Protein AF-A0AAN8X4B6-F1 (afdb_monomer)

Radius of gyration: 17.16 Å; Cα contacts (8 Å, |Δi|>4): 61; chains: 1; bounding box: 44×21×42 Å

Sequence (94 aa):
MNPLSHVFLNDYWGKPMTDPLSHKSYRPLTILTFRLCHQLIGLRPFGYHLVNVILHSCVCLLLTKLLFRVVHLSQVTALSASLIFATHPIHTEA

Solvent-accessible surface area (backbone atoms only — not comparable to full-atom values): 5464 Å² total; per-residue (Å²): 132,82,64,75,65,51,48,80,48,21,20,71,89,67,42,48,52,85,43,91,86,38,85,60,45,80,46,45,67,61,54,51,52,50,52,52,46,38,74,77,58,47,92,48,64,67,58,56,53,51,52,49,53,52,53,51,50,52,50,33,54,50,47,26,48,45,32,36,73,73,69,63,40,54,69,68,57,17,47,50,54,25,50,49,59,69,70,44,70,84,82,64,82,125

Structure (mmCIF, N/CA/C/O backbone):
data_AF-A0AAN8X4B6-F1
#
_entry.id   AF-A0AAN8X4B6-F1
#
loop_
_atom_site.group_PDB
_atom_site.id
_atom_site.type_symbol
_atom_site.label_atom_id
_atom_site.label_alt_id
_atom_site.label_comp_id
_atom_site.lab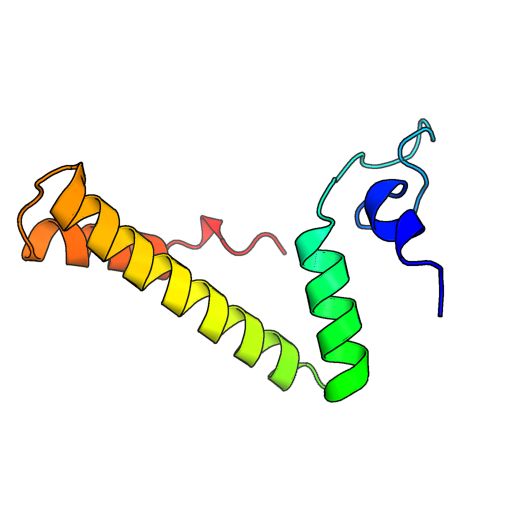el_asym_id
_atom_site.label_entity_id
_atom_site.label_seq_id
_atom_site.pdbx_PDB_ins_code
_atom_site.Cartn_x
_atom_site.Cartn_y
_atom_site.Cartn_z
_atom_site.occupancy
_atom_site.B_iso_or_equiv
_atom_site.auth_seq_id
_atom_site.auth_comp_id
_atom_site.auth_asym_id
_atom_site.auth_atom_id
_atom_site.pdbx_PDB_model_num
ATOM 1 N N . MET A 1 1 ? 13.680 -7.148 -21.399 1.00 60.09 1 MET A N 1
ATOM 2 C CA . MET A 1 1 ? 13.198 -6.933 -20.014 1.00 60.09 1 MET A CA 1
ATOM 3 C C . MET A 1 1 ? 14.405 -6.967 -19.101 1.00 60.09 1 MET A C 1
ATOM 5 O O . MET A 1 1 ? 15.185 -7.902 -19.216 1.00 60.09 1 MET A O 1
ATOM 9 N N . ASN A 1 2 ? 14.595 -5.958 -18.251 1.00 70.88 2 ASN A N 1
ATOM 10 C CA . ASN A 1 2 ? 15.708 -5.967 -17.298 1.00 70.88 2 ASN A CA 1
ATOM 11 C C . ASN A 1 2 ? 15.528 -7.109 -16.280 1.00 70.88 2 ASN A C 1
ATOM 13 O O . ASN A 1 2 ? 14.379 -7.430 -15.951 1.00 70.88 2 ASN A O 1
ATOM 17 N N . PRO A 1 3 ? 16.618 -7.689 -15.749 1.00 83.94 3 PRO A N 1
ATOM 18 C CA . PRO A 1 3 ? 16.542 -8.767 -14.768 1.00 83.94 3 PRO A CA 1
ATOM 19 C C . PRO A 1 3 ? 15.677 -8.402 -13.550 1.00 83.94 3 PRO A C 1
ATOM 21 O O . PRO A 1 3 ? 15.602 -7.235 -13.147 1.00 83.94 3 PRO A O 1
ATOM 24 N N . LEU A 1 4 ? 15.030 -9.400 -12.935 1.00 83.69 4 LEU A N 1
ATOM 25 C CA . LEU A 1 4 ? 14.274 -9.208 -11.687 1.00 83.69 4 LEU A CA 1
ATOM 26 C C . LEU A 1 4 ? 15.184 -8.782 -10.529 1.00 83.69 4 LEU A C 1
ATOM 28 O O . LEU A 1 4 ? 14.753 -8.015 -9.675 1.00 83.69 4 LEU A O 1
ATOM 32 N N . SER A 1 5 ? 16.456 -9.187 -10.545 1.00 84.81 5 SER A N 1
ATOM 33 C CA . SER A 1 5 ? 17.455 -8.773 -9.553 1.00 84.81 5 SER A CA 1
ATOM 34 C C . SER A 1 5 ? 17.614 -7.252 -9.462 1.00 84.81 5 SER A C 1
ATOM 36 O O . SER A 1 5 ? 17.836 -6.734 -8.373 1.00 84.81 5 SER A O 1
ATOM 38 N N . HIS A 1 6 ? 17.405 -6.509 -10.556 1.00 86.25 6 HIS A N 1
ATOM 39 C CA . HIS A 1 6 ? 17.493 -5.043 -10.542 1.00 86.25 6 HIS A CA 1
ATOM 40 C C . HIS A 1 6 ? 16.432 -4.390 -9.650 1.00 86.25 6 HIS A C 1
ATOM 42 O O . HIS A 1 6 ? 16.651 -3.287 -9.170 1.00 86.25 6 HIS A O 1
ATOM 48 N N . VAL A 1 7 ? 15.295 -5.053 -9.408 1.00 87.06 7 VAL A N 1
ATOM 49 C CA . VAL A 1 7 ? 14.248 -4.536 -8.508 1.00 87.06 7 VAL A CA 1
ATOM 50 C C . VAL A 1 7 ? 14.737 -4.482 -7.056 1.00 87.06 7 VAL A C 1
ATOM 52 O O . VAL A 1 7 ? 14.254 -3.666 -6.280 1.00 87.06 7 VAL A O 1
ATOM 55 N N . PHE A 1 8 ? 15.707 -5.328 -6.700 1.00 89.19 8 PHE A N 1
ATOM 56 C CA . PHE A 1 8 ? 16.270 -5.415 -5.353 1.00 89.19 8 PHE A CA 1
ATOM 57 C C . PHE A 1 8 ? 17.576 -4.628 -5.188 1.00 89.19 8 PHE A C 1
ATOM 59 O O . PHE A 1 8 ? 17.999 -4.388 -4.063 1.00 89.19 8 PHE A O 1
ATOM 66 N N . LEU A 1 9 ? 18.221 -4.249 -6.294 1.00 89.62 9 LEU A N 1
ATOM 67 C CA . LEU A 1 9 ? 19.528 -3.579 -6.299 1.00 89.62 9 LEU A CA 1
ATOM 68 C C . LEU A 1 9 ? 19.438 -2.082 -6.622 1.00 89.62 9 LEU A C 1
ATOM 70 O O . LEU A 1 9 ? 20.352 -1.323 -6.292 1.00 89.62 9 LEU A O 1
ATOM 74 N N . ASN A 1 10 ? 18.347 -1.658 -7.262 1.00 91.12 10 ASN A N 1
ATOM 75 C CA . ASN A 1 10 ? 18.135 -0.281 -7.680 1.00 91.12 10 ASN A CA 1
ATOM 76 C C . ASN A 1 10 ? 17.045 0.388 -6.835 1.00 91.12 10 ASN A C 1
ATOM 78 O O . ASN A 1 10 ? 16.138 -0.265 -6.318 1.00 91.12 10 ASN A O 1
ATOM 82 N N . ASP A 1 11 ? 17.126 1.709 -6.724 1.00 91.31 11 ASP A N 1
ATOM 83 C CA . ASP A 1 11 ? 16.062 2.534 -6.174 1.00 91.31 11 ASP A CA 1
ATOM 84 C C . ASP A 1 11 ? 14.830 2.576 -7.092 1.00 91.31 11 ASP A C 1
ATOM 86 O O . ASP A 1 11 ? 14.812 2.037 -8.205 1.00 91.31 11 ASP A O 1
ATOM 90 N N . TYR A 1 12 ? 13.780 3.240 -6.612 1.00 87.81 12 TYR A N 1
ATOM 91 C CA . TYR A 1 12 ? 12.502 3.373 -7.305 1.00 87.81 12 TYR A CA 1
ATOM 92 C C . TYR A 1 12 ? 12.621 3.926 -8.736 1.00 87.81 12 TYR A C 1
ATOM 94 O O . TYR A 1 12 ? 11.818 3.575 -9.599 1.00 87.81 12 TYR A O 1
ATOM 102 N N . TRP A 1 13 ? 13.632 4.756 -8.997 1.00 87.44 13 TRP A N 1
ATOM 103 C CA . TRP A 1 13 ? 13.859 5.421 -10.281 1.00 87.44 13 TRP A CA 1
ATOM 104 C C . TRP A 1 13 ? 14.796 4.629 -11.203 1.00 87.44 13 TRP A C 1
ATOM 106 O O . TRP A 1 13 ? 15.021 5.018 -12.348 1.00 87.44 13 TRP A O 1
ATOM 116 N N . GLY A 1 14 ? 15.315 3.492 -10.731 1.00 86.81 14 GLY A N 1
ATOM 117 C CA . GLY A 1 14 ? 16.163 2.589 -11.498 1.00 86.81 14 GLY A CA 1
ATOM 118 C C . GLY A 1 14 ? 17.662 2.829 -11.332 1.00 86.81 14 GLY A C 1
ATOM 119 O O . GLY A 1 14 ? 18.438 2.176 -12.033 1.00 86.81 14 GLY A O 1
ATOM 120 N N . LYS A 1 15 ? 18.081 3.695 -10.404 1.00 89.06 15 LYS A N 1
ATOM 121 C CA . LYS A 1 15 ? 19.493 3.964 -10.110 1.00 89.06 15 LYS A CA 1
ATOM 122 C C . LYS A 1 15 ? 20.029 2.972 -9.068 1.00 89.06 15 LYS A C 1
ATOM 124 O O . LYS A 1 15 ? 19.296 2.660 -8.135 1.00 89.06 15 LYS A O 1
ATOM 129 N N . PRO A 1 16 ? 21.264 2.448 -9.181 1.00 90.94 16 PRO A N 1
ATOM 130 C CA . PRO A 1 16 ? 21.813 1.538 -8.174 1.00 90.94 16 PRO A CA 1
ATOM 131 C C . PRO A 1 16 ? 21.795 2.166 -6.777 1.00 90.94 16 PRO A C 1
ATOM 133 O O . PRO A 1 16 ? 22.201 3.315 -6.617 1.00 90.94 16 PRO A O 1
ATOM 136 N N . MET A 1 17 ? 21.374 1.414 -5.757 1.00 89.00 17 MET A N 1
ATOM 137 C CA . MET A 1 17 ? 21.297 1.921 -4.375 1.00 89.00 17 MET A CA 1
ATOM 138 C C . MET A 1 17 ? 22.662 2.317 -3.788 1.00 89.00 17 MET A C 1
ATOM 140 O O . MET A 1 17 ? 22.727 3.055 -2.806 1.00 89.00 17 MET A O 1
ATOM 144 N N . THR A 1 18 ? 23.751 1.815 -4.372 1.00 90.56 18 THR A N 1
ATOM 145 C CA . THR A 1 18 ? 25.133 2.151 -4.009 1.00 90.56 18 THR A CA 1
ATOM 146 C C . THR A 1 18 ? 25.580 3.516 -4.529 1.00 90.56 18 THR A C 1
ATOM 148 O O . THR A 1 18 ? 26.590 4.036 -4.061 1.00 90.56 18 THR A O 1
ATOM 151 N N . ASP A 1 19 ? 24.859 4.105 -5.485 1.00 90.75 19 ASP A N 1
ATOM 152 C CA . ASP A 1 19 ? 25.215 5.393 -6.069 1.00 90.75 19 ASP A CA 1
ATOM 153 C C . ASP A 1 19 ? 24.942 6.534 -5.062 1.00 90.75 19 ASP A C 1
ATOM 155 O O . ASP A 1 19 ? 23.831 6.624 -4.525 1.00 90.75 19 ASP A O 1
ATOM 159 N N . PRO A 1 20 ? 25.906 7.439 -4.804 1.00 89.62 20 PRO A N 1
ATOM 160 C CA . PRO A 1 20 ? 25.716 8.584 -3.908 1.00 89.62 20 PRO A CA 1
ATOM 161 C C . PRO A 1 20 ? 24.552 9.503 -4.298 1.00 89.62 20 PRO A C 1
ATOM 163 O O . PRO A 1 20 ? 23.979 10.165 -3.437 1.00 89.62 20 PRO A O 1
ATOM 166 N N . LEU A 1 21 ? 24.205 9.538 -5.585 1.00 89.75 21 LEU A N 1
ATOM 167 C CA . LEU A 1 21 ? 23.118 10.335 -6.148 1.00 89.75 21 LEU A CA 1
ATOM 168 C C . LEU A 1 21 ? 21.794 9.555 -6.229 1.00 89.75 21 LEU A C 1
ATOM 170 O O . LEU A 1 21 ? 20.842 10.038 -6.841 1.00 89.75 21 LEU A O 1
ATOM 174 N N . SER A 1 22 ? 21.730 8.330 -5.699 1.00 89.81 22 SER A N 1
ATOM 175 C CA . SER A 1 22 ? 20.473 7.594 -5.566 1.00 89.81 22 SER A CA 1
ATOM 176 C C . SER A 1 22 ? 19.580 8.261 -4.523 1.00 89.81 22 SER A C 1
ATOM 178 O O . SER A 1 22 ? 20.038 8.689 -3.463 1.00 89.81 22 SER A O 1
ATOM 180 N N . HIS A 1 23 ? 18.273 8.264 -4.781 1.00 87.31 23 HIS A N 1
ATOM 181 C CA . HIS A 1 23 ? 17.288 8.690 -3.787 1.00 87.31 23 HIS A CA 1
ATOM 182 C C . HIS A 1 23 ? 17.103 7.657 -2.665 1.00 87.31 23 HIS A C 1
ATOM 184 O O . HIS A 1 23 ? 16.407 7.933 -1.692 1.00 87.31 23 HIS A O 1
ATOM 190 N N . LYS A 1 24 ? 17.697 6.458 -2.801 1.00 86.69 24 LYS A N 1
ATOM 191 C CA . LYS A 1 24 ? 17.607 5.333 -1.851 1.00 86.69 24 LYS A CA 1
ATOM 192 C C . LYS A 1 24 ? 16.164 4.924 -1.524 1.00 86.69 24 LYS A C 1
ATOM 194 O O . LYS A 1 24 ? 15.901 4.262 -0.523 1.00 86.69 24 LYS A O 1
ATOM 199 N N . SER A 1 25 ? 15.221 5.288 -2.390 1.00 89.25 25 SER A N 1
ATOM 200 C CA . SER A 1 25 ? 13.805 4.972 -2.274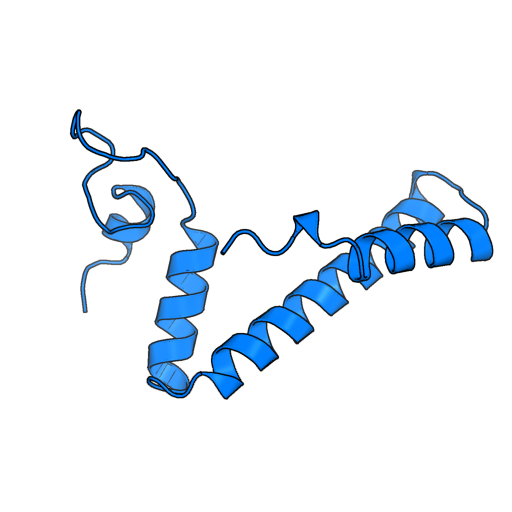 1.00 89.25 25 SER A CA 1
ATOM 201 C C . SER A 1 25 ? 13.570 3.506 -2.631 1.00 89.25 25 SER A C 1
ATOM 203 O O . SER A 1 25 ? 13.373 3.139 -3.788 1.00 89.25 25 SER A O 1
ATOM 205 N N . TYR A 1 26 ? 13.600 2.640 -1.623 1.00 89.88 26 TYR A N 1
ATOM 206 C CA . TYR A 1 26 ? 13.423 1.204 -1.807 1.00 89.88 26 TYR A CA 1
ATOM 207 C C . TYR A 1 26 ? 11.934 0.824 -1.835 1.00 89.88 26 TYR A C 1
ATOM 209 O O . TYR A 1 26 ? 11.264 0.802 -0.804 1.00 89.88 26 TYR A O 1
ATOM 217 N N . ARG A 1 27 ? 11.398 0.546 -3.033 1.00 90.81 27 ARG A N 1
ATOM 218 C CA . ARG A 1 27 ? 9.978 0.189 -3.259 1.00 90.81 27 ARG A CA 1
ATOM 219 C C . ARG A 1 27 ? 9.841 -1.004 -4.232 1.00 90.81 27 ARG A C 1
ATOM 221 O O . ARG A 1 27 ? 9.200 -0.882 -5.280 1.00 90.81 27 ARG A O 1
ATOM 228 N N . PRO A 1 28 ? 10.443 -2.169 -3.924 1.00 90.44 28 PRO A N 1
ATOM 229 C CA . PRO A 1 28 ? 10.552 -3.295 -4.858 1.00 90.44 28 PRO A CA 1
ATOM 230 C C . PRO A 1 28 ? 9.190 -3.879 -5.255 1.00 90.44 28 PRO A C 1
ATOM 232 O O . PRO A 1 28 ? 8.964 -4.194 -6.422 1.00 90.44 28 PRO A O 1
ATOM 235 N N . LEU A 1 29 ? 8.254 -3.981 -4.303 1.00 89.06 29 LEU A N 1
ATOM 236 C CA . LEU A 1 29 ? 6.910 -4.506 -4.558 1.00 89.06 29 LEU A CA 1
ATOM 237 C C . LEU A 1 29 ? 6.120 -3.594 -5.499 1.00 89.06 29 LEU A C 1
ATOM 239 O O . LEU A 1 29 ? 5.471 -4.085 -6.415 1.00 89.06 29 LEU A O 1
ATOM 243 N N . THR A 1 30 ? 6.227 -2.275 -5.332 1.00 89.25 30 THR A N 1
ATOM 244 C CA . THR A 1 30 ? 5.586 -1.301 -6.224 1.00 89.25 30 THR A CA 1
ATOM 245 C C . THR A 1 30 ? 6.104 -1.447 -7.653 1.00 89.25 30 THR A C 1
ATOM 247 O O . THR A 1 30 ? 5.311 -1.569 -8.586 1.00 89.25 30 THR A O 1
ATOM 250 N N . ILE A 1 31 ? 7.429 -1.521 -7.830 1.00 90.56 31 ILE A N 1
ATOM 251 C CA . ILE A 1 31 ? 8.044 -1.724 -9.150 1.00 90.56 31 ILE A CA 1
ATOM 252 C C . ILE A 1 31 ? 7.600 -3.059 -9.757 1.00 90.56 31 ILE A C 1
ATOM 254 O O . ILE A 1 31 ? 7.297 -3.120 -10.949 1.00 90.56 31 ILE A O 1
ATOM 258 N N . LEU A 1 32 ? 7.548 -4.131 -8.961 1.00 90.38 32 LEU A N 1
ATOM 259 C CA . LEU A 1 32 ? 7.131 -5.448 -9.436 1.00 90.38 32 LEU A CA 1
ATOM 260 C C . LEU A 1 32 ? 5.669 -5.440 -9.901 1.00 90.38 32 LEU A C 1
ATOM 262 O O . LEU A 1 32 ? 5.381 -5.899 -11.007 1.00 90.38 32 LEU A O 1
ATOM 266 N N . THR A 1 33 ? 4.769 -4.854 -9.108 1.00 89.62 33 THR A N 1
ATOM 267 C CA . THR A 1 33 ? 3.354 -4.689 -9.463 1.00 89.62 33 THR A CA 1
ATOM 268 C C . THR A 1 33 ? 3.198 -3.866 -10.738 1.00 89.62 33 THR A C 1
ATOM 270 O O . THR A 1 33 ? 2.449 -4.263 -11.627 1.00 89.62 33 THR A O 1
ATOM 273 N N . PHE A 1 34 ? 3.947 -2.770 -10.898 1.00 89.44 34 PHE A N 1
ATOM 274 C CA . PHE A 1 34 ? 3.908 -1.965 -12.122 1.00 89.44 34 PHE A CA 1
ATOM 275 C C . PHE A 1 34 ? 4.478 -2.685 -13.341 1.00 89.44 34 PHE A C 1
ATOM 277 O O . PHE A 1 34 ? 3.913 -2.558 -14.426 1.00 89.44 34 PHE A O 1
ATOM 284 N N . ARG A 1 35 ? 5.544 -3.482 -13.185 1.00 89.81 35 ARG A N 1
ATOM 285 C CA . ARG A 1 35 ? 6.072 -4.329 -14.267 1.00 89.81 35 ARG A CA 1
ATOM 286 C C . ARG A 1 35 ? 5.043 -5.365 -14.713 1.00 89.81 35 ARG A C 1
ATOM 288 O O . ARG A 1 35 ? 4.887 -5.564 -15.915 1.00 89.81 35 ARG A O 1
ATOM 295 N N . LEU A 1 36 ? 4.340 -5.991 -13.770 1.00 89.88 36 LEU A N 1
ATOM 296 C CA . LEU A 1 36 ? 3.274 -6.947 -14.071 1.00 89.88 36 LEU A CA 1
ATOM 297 C C . LEU A 1 36 ? 2.083 -6.257 -14.753 1.00 89.88 36 LEU A C 1
ATOM 299 O O . LEU A 1 36 ? 1.622 -6.717 -15.794 1.00 89.88 36 LEU A O 1
ATOM 303 N N . CYS A 1 37 ? 1.637 -5.114 -14.224 1.00 90.50 37 CYS A N 1
ATOM 304 C CA . CYS A 1 37 ? 0.568 -4.319 -14.833 1.00 90.50 37 CYS A CA 1
ATOM 305 C C . CYS A 1 37 ? 0.935 -3.887 -16.253 1.00 90.50 37 CYS A C 1
ATOM 307 O O . CYS A 1 37 ? 0.112 -4.005 -17.151 1.00 90.50 37 CYS A O 1
ATOM 309 N N . HIS A 1 38 ? 2.178 -3.463 -16.488 1.00 89.75 38 HIS A N 1
ATOM 310 C CA . HIS A 1 38 ? 2.641 -3.085 -17.820 1.00 89.75 38 HIS A CA 1
ATOM 311 C C . HIS A 1 38 ? 2.616 -4.264 -18.802 1.00 89.75 38 HIS A C 1
ATOM 313 O O . HIS A 1 38 ? 2.252 -4.088 -19.960 1.00 89.75 38 HIS A O 1
ATOM 319 N N . GLN A 1 39 ? 2.978 -5.472 -18.359 1.00 89.50 39 GLN A N 1
ATOM 320 C CA . GLN A 1 39 ? 2.928 -6.669 -19.208 1.00 89.50 39 GLN A CA 1
ATOM 321 C C . GLN A 1 39 ? 1.497 -7.060 -19.592 1.00 89.50 39 GLN A C 1
ATOM 323 O O . GLN A 1 39 ? 1.275 -7.498 -20.715 1.00 89.50 39 GLN A O 1
ATOM 328 N N . LEU A 1 40 ? 0.539 -6.900 -18.674 1.00 90.62 40 LEU A N 1
ATOM 329 C CA . LEU A 1 40 ? -0.851 -7.322 -18.877 1.00 90.62 40 LEU A CA 1
ATOM 330 C C . LEU A 1 40 ? -1.736 -6.236 -19.511 1.00 90.62 40 LEU A C 1
ATOM 332 O O . LEU A 1 40 ? -2.639 -6.544 -20.283 1.00 90.62 40 LEU A O 1
ATOM 336 N N . ILE A 1 41 ? -1.504 -4.969 -19.166 1.00 90.69 41 ILE A N 1
ATOM 337 C CA . ILE A 1 41 ? -2.411 -3.838 -19.433 1.00 90.69 41 ILE A CA 1
ATOM 338 C C . ILE A 1 41 ? -1.743 -2.759 -20.311 1.00 90.69 41 ILE A C 1
ATOM 340 O O . ILE A 1 41 ? -2.418 -1.873 -20.848 1.00 90.69 41 ILE A O 1
ATOM 344 N N . GLY A 1 42 ? -0.423 -2.834 -20.510 1.00 89.75 42 GLY A N 1
ATOM 345 C CA . GLY A 1 42 ? 0.346 -1.827 -21.238 1.00 89.75 42 GLY A CA 1
ATOM 346 C C . GLY A 1 42 ? 0.346 -0.479 -20.519 1.00 89.75 42 GLY A C 1
ATOM 347 O O . GLY A 1 42 ? 0.233 -0.414 -19.303 1.00 89.75 42 GLY A O 1
ATOM 348 N N . LEU A 1 43 ? 0.436 0.618 -21.272 1.00 89.88 43 LEU A N 1
ATOM 349 C CA . LEU A 1 43 ? 0.522 1.988 -20.739 1.00 89.88 43 LEU A CA 1
ATOM 350 C C . LEU A 1 43 ? -0.847 2.633 -20.446 1.00 89.88 43 LEU A C 1
ATOM 352 O O . LEU A 1 43 ? -0.962 3.855 -20.399 1.00 89.88 43 LEU A O 1
ATOM 356 N N . ARG A 1 44 ? -1.914 1.840 -20.285 1.00 90.88 44 ARG A N 1
ATOM 357 C CA . ARG A 1 44 ? -3.263 2.374 -20.042 1.00 90.88 44 ARG A CA 1
ATOM 358 C C . ARG A 1 44 ? -3.427 2.732 -18.557 1.00 90.88 44 ARG A C 1
ATOM 360 O O . ARG A 1 44 ? -3.549 1.812 -17.746 1.00 90.88 44 ARG A O 1
ATOM 367 N N . PRO A 1 45 ? -3.509 4.023 -18.177 1.00 88.38 45 PRO A N 1
ATOM 368 C CA . PRO A 1 45 ? -3.467 4.452 -16.772 1.00 88.38 45 PRO A CA 1
ATOM 369 C C . PRO A 1 45 ? -4.621 3.888 -15.937 1.00 88.38 45 PRO A C 1
ATOM 371 O O . PRO A 1 45 ? -4.440 3.561 -14.766 1.00 88.38 45 PRO A O 1
ATOM 374 N N . PHE A 1 46 ? -5.792 3.688 -16.550 1.00 90.38 46 PHE A N 1
ATOM 375 C CA . PHE A 1 46 ? -6.967 3.129 -15.880 1.00 90.38 46 PHE A CA 1
ATOM 376 C C . PHE A 1 46 ? -6.681 1.796 -15.171 1.00 90.38 46 PHE A C 1
ATOM 378 O O . PHE A 1 46 ? -7.112 1.602 -14.037 1.00 90.38 46 PHE A O 1
ATOM 385 N N . GLY A 1 47 ? -5.917 0.893 -15.796 1.00 88.50 47 GLY A N 1
ATOM 386 C CA . GLY A 1 47 ? -5.613 -0.405 -15.191 1.00 88.50 47 GLY A CA 1
ATOM 387 C C . GLY A 1 47 ? -4.739 -0.302 -13.947 1.00 88.50 47 GLY A C 1
ATOM 388 O O . GLY A 1 47 ? -4.967 -1.018 -12.977 1.00 88.50 47 GLY A O 1
ATOM 389 N N . TYR A 1 48 ? -3.794 0.637 -13.938 1.00 89.94 48 TYR A N 1
ATOM 390 C CA . TYR A 1 48 ? -2.961 0.910 -12.768 1.00 89.94 48 TYR A CA 1
ATOM 391 C C . TYR A 1 48 ? -3.800 1.457 -11.611 1.00 89.94 48 TYR A C 1
ATOM 393 O O . TYR A 1 48 ? -3.666 0.987 -10.482 1.00 89.94 48 TYR A O 1
ATOM 401 N N . HIS A 1 49 ? -4.710 2.397 -11.888 1.00 90.06 49 HIS A N 1
ATOM 402 C CA . HIS A 1 49 ? -5.627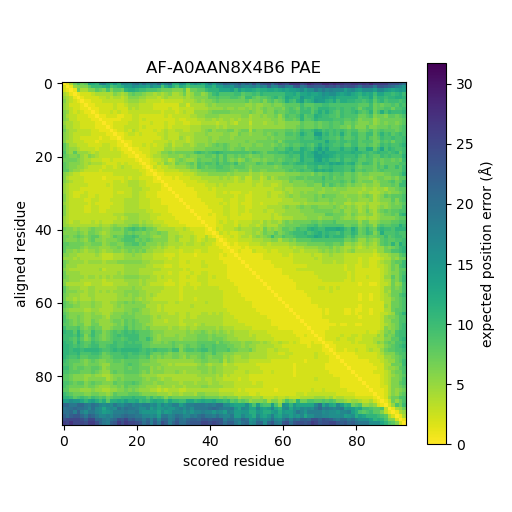 2.918 -10.872 1.00 90.06 49 HIS A CA 1
ATOM 403 C C . HIS A 1 49 ? -6.541 1.828 -10.317 1.00 90.06 49 HIS A C 1
ATOM 405 O O . HIS A 1 49 ? -6.691 1.726 -9.103 1.00 90.06 49 HIS A O 1
ATOM 411 N N . LEU A 1 50 ? -7.100 0.980 -11.183 1.00 90.94 50 LEU A N 1
ATOM 412 C CA . LEU A 1 50 ? -7.958 -0.122 -10.760 1.00 90.94 50 LEU A CA 1
ATOM 413 C C . LEU A 1 50 ? -7.216 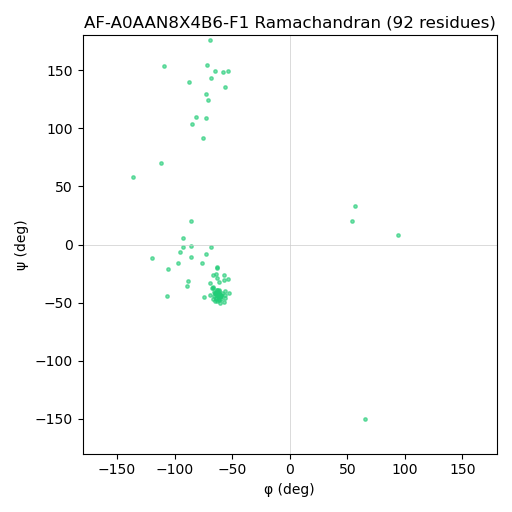-1.090 -9.829 1.00 90.94 50 LEU A C 1
ATOM 415 O O . LEU A 1 50 ? -7.729 -1.426 -8.764 1.00 90.94 50 LEU A O 1
ATOM 419 N N . VAL A 1 51 ? -5.994 -1.495 -10.191 1.00 90.69 51 VAL A N 1
ATOM 420 C CA . VAL A 1 51 ? -5.164 -2.370 -9.348 1.00 90.69 51 VAL A CA 1
ATOM 421 C C . VAL A 1 51 ? -4.859 -1.708 -8.004 1.00 90.69 51 VAL A C 1
ATOM 423 O O . VAL A 1 51 ? -5.021 -2.347 -6.966 1.00 90.69 51 VAL A O 1
ATOM 426 N N . ASN A 1 52 ? -4.497 -0.424 -7.997 1.00 90.31 52 ASN A N 1
ATOM 427 C CA . A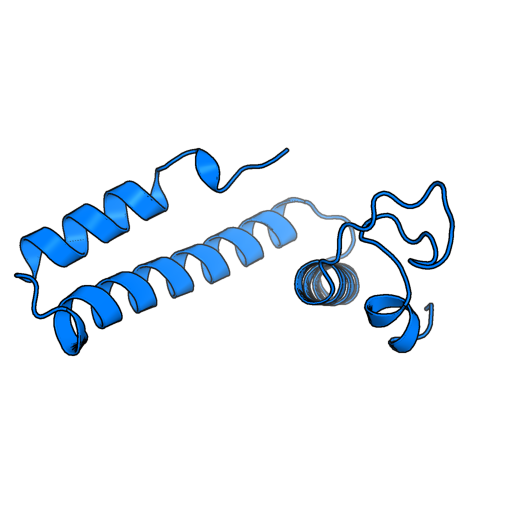SN A 1 52 ? -4.236 0.315 -6.761 1.00 90.31 52 ASN A CA 1
ATOM 428 C C . ASN A 1 52 ? -5.480 0.403 -5.863 1.00 90.31 52 ASN A C 1
ATOM 430 O O . ASN A 1 52 ? -5.373 0.178 -4.660 1.00 90.31 52 ASN A O 1
ATOM 434 N N . VAL A 1 53 ? -6.664 0.664 -6.428 1.00 91.62 53 VAL A N 1
ATOM 435 C CA . VAL A 1 53 ? -7.930 0.717 -5.676 1.00 91.62 53 VAL A CA 1
ATOM 436 C C . VAL A 1 53 ? -8.286 -0.648 -5.089 1.00 91.62 53 VAL A C 1
ATOM 438 O O . VAL A 1 53 ? -8.697 -0.719 -3.930 1.00 91.62 53 VAL A O 1
ATOM 441 N N . ILE A 1 54 ? -8.097 -1.738 -5.840 1.00 92.44 54 ILE A N 1
ATOM 442 C CA . ILE A 1 54 ? -8.340 -3.102 -5.347 1.00 92.44 54 ILE A CA 1
ATOM 443 C C . ILE A 1 54 ? -7.394 -3.424 -4.187 1.00 92.44 54 ILE A C 1
ATOM 445 O O . ILE A 1 54 ? -7.844 -3.870 -3.132 1.00 92.44 54 ILE A O 1
ATOM 449 N N . LEU A 1 55 ? -6.094 -3.161 -4.351 1.00 91.50 55 LEU A N 1
ATOM 450 C CA . LEU A 1 55 ? -5.097 -3.402 -3.307 1.00 91.50 55 LEU A CA 1
ATOM 451 C C . LEU A 1 55 ? -5.381 -2.567 -2.052 1.00 91.50 55 LEU A C 1
ATOM 453 O O . LEU A 1 55 ? -5.372 -3.111 -0.948 1.00 91.50 55 LEU A O 1
ATOM 457 N N . HIS A 1 56 ? -5.701 -1.282 -2.209 1.00 92.00 56 HIS A N 1
ATOM 458 C CA . HIS A 1 56 ? -6.059 -0.401 -1.093 1.00 92.00 56 HIS A CA 1
ATOM 459 C C . HIS A 1 56 ? -7.322 -0.871 -0.369 1.00 92.00 56 HIS A C 1
ATOM 461 O O . HIS A 1 56 ? -7.357 -0.928 0.860 1.00 92.00 56 HIS A O 1
ATOM 467 N N . SER A 1 57 ? -8.338 -1.301 -1.121 1.00 93.44 57 SER A N 1
ATOM 468 C CA . SER A 1 57 ? -9.566 -1.870 -0.554 1.00 93.44 57 SER A CA 1
ATOM 469 C C . SER A 1 57 ? -9.269 -3.126 0.269 1.00 93.44 57 SER A C 1
ATOM 471 O O . SER A 1 57 ? -9.760 -3.261 1.391 1.00 93.44 57 SER A O 1
ATOM 473 N N . CYS A 1 58 ? -8.407 -4.017 -0.233 1.00 95.12 58 CYS A N 1
ATOM 474 C CA . CYS A 1 58 ? -7.946 -5.186 0.515 1.00 95.12 58 CYS A CA 1
ATOM 475 C C . CYS A 1 58 ? -7.233 -4.790 1.816 1.00 95.12 58 CYS A C 1
ATOM 477 O O . CYS A 1 58 ? -7.524 -5.370 2.862 1.00 95.12 58 CYS A O 1
ATOM 479 N N . VAL A 1 59 ? -6.350 -3.787 1.782 1.00 94.44 59 VAL A N 1
ATOM 480 C CA . VAL A 1 59 ? -5.662 -3.276 2.982 1.00 94.44 59 VAL A CA 1
ATOM 481 C C . VAL A 1 59 ? -6.660 -2.719 3.998 1.00 94.44 59 VAL A C 1
ATOM 483 O O . VAL A 1 59 ? -6.562 -3.053 5.175 1.00 94.44 59 VAL A O 1
ATOM 486 N N . CYS A 1 60 ? -7.664 -1.953 3.569 1.00 95.06 60 CYS A N 1
ATOM 487 C CA . CYS A 1 60 ? -8.704 -1.422 4.456 1.00 95.06 60 CYS A CA 1
ATOM 488 C C . CYS A 1 60 ? -9.533 -2.544 5.111 1.00 95.06 60 CYS A C 1
ATOM 490 O O . CYS A 1 60 ? -9.785 -2.537 6.318 1.00 95.06 60 CYS A O 1
ATOM 492 N N . LEU A 1 61 ? -9.906 -3.576 4.349 1.00 95.56 61 LEU A N 1
ATOM 493 C CA . LEU A 1 61 ? -10.604 -4.741 4.900 1.00 95.56 61 LEU A CA 1
ATOM 494 C C . LEU A 1 61 ? -9.740 -5.501 5.916 1.00 95.56 61 LEU A C 1
ATOM 496 O O . LEU A 1 61 ? -10.242 -5.932 6.958 1.00 95.56 61 LEU A O 1
ATOM 500 N N . LEU A 1 62 ? -8.444 -5.659 5.634 1.00 96.19 62 LEU A N 1
ATOM 501 C CA . LEU A 1 62 ? -7.493 -6.271 6.561 1.00 96.19 62 LEU A CA 1
ATOM 502 C C . LEU A 1 62 ? -7.311 -5.422 7.821 1.00 96.19 62 LEU A C 1
ATOM 504 O O . LEU A 1 62 ? -7.320 -5.979 8.915 1.00 96.19 62 LEU A O 1
ATOM 508 N N . LEU A 1 63 ? -7.229 -4.099 7.689 1.00 95.94 63 LEU A N 1
ATOM 509 C CA . LEU A 1 63 ? -7.152 -3.170 8.812 1.00 95.94 63 LEU A CA 1
ATOM 510 C C . LEU A 1 63 ? -8.401 -3.264 9.691 1.00 95.94 63 LEU A C 1
ATOM 512 O O . LEU A 1 63 ? -8.283 -3.430 10.900 1.00 95.94 63 LEU A O 1
ATOM 516 N N . THR A 1 64 ? -9.595 -3.259 9.096 1.00 96.12 64 THR A N 1
ATOM 517 C CA . THR A 1 64 ? -10.855 -3.452 9.834 1.00 96.12 64 THR A CA 1
ATOM 518 C C . THR A 1 64 ? -10.831 -4.766 10.622 1.00 96.12 64 THR A C 1
ATOM 520 O O . THR A 1 64 ? -11.162 -4.794 11.809 1.00 96.12 64 THR A O 1
ATOM 523 N N . LYS A 1 65 ? -10.398 -5.865 9.986 1.00 96.31 65 LYS A N 1
ATOM 524 C CA . LYS A 1 65 ? -10.276 -7.176 10.643 1.00 96.31 65 LYS A CA 1
ATOM 525 C C . LYS A 1 65 ? -9.243 -7.167 11.766 1.00 96.31 65 LYS A C 1
ATOM 527 O O . LYS A 1 65 ? -9.519 -7.734 12.818 1.00 96.31 65 LYS A O 1
ATOM 532 N N . LEU A 1 66 ? -8.092 -6.530 11.564 1.00 97.44 66 LEU A N 1
ATOM 533 C CA . LEU A 1 66 ? -7.037 -6.386 12.566 1.00 97.44 66 LEU A CA 1
ATOM 534 C C . LEU A 1 66 ? -7.553 -5.619 13.791 1.00 97.44 66 LEU A C 1
ATOM 536 O O . LEU A 1 66 ? -7.436 -6.096 14.917 1.00 97.44 66 LEU A O 1
ATOM 540 N N . LEU A 1 67 ? -8.187 -4.468 13.568 1.00 97.12 67 LEU A N 1
ATOM 541 C CA . LEU A 1 67 ? -8.740 -3.623 14.625 1.00 97.12 67 LEU A CA 1
ATOM 542 C C . LEU A 1 67 ? -9.827 -4.343 15.431 1.00 97.12 67 LEU A C 1
ATOM 544 O 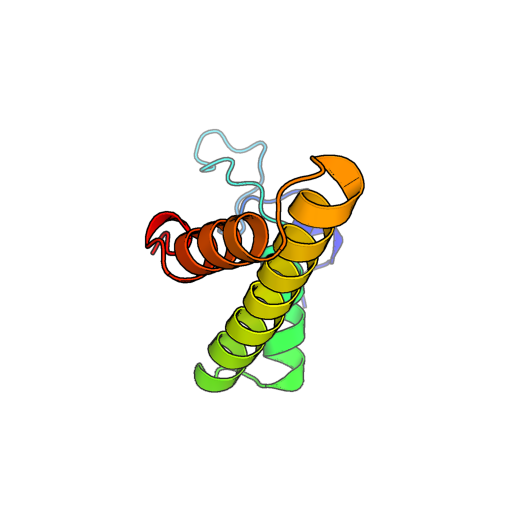O . LEU A 1 67 ? -9.868 -4.237 16.655 1.00 97.12 67 LEU A O 1
ATOM 548 N N . PHE A 1 68 ? -10.678 -5.120 14.763 1.00 96.88 68 PHE A N 1
ATOM 549 C CA . PHE A 1 68 ? -11.723 -5.884 15.436 1.00 96.88 68 PHE A CA 1
ATOM 550 C C . PHE A 1 68 ? -11.182 -7.121 16.173 1.00 96.88 68 PHE A C 1
ATOM 552 O O . PHE A 1 68 ? -11.576 -7.392 17.303 1.00 96.88 68 PHE A O 1
ATOM 559 N N . ARG A 1 69 ? -10.290 -7.900 15.544 1.00 96.25 69 ARG A N 1
ATOM 560 C CA . ARG A 1 69 ? -9.856 -9.210 16.065 1.00 96.25 69 ARG A CA 1
ATOM 561 C C . ARG A 1 69 ? -8.665 -9.150 17.010 1.00 96.25 69 ARG A C 1
ATOM 563 O O . ARG A 1 69 ? -8.576 -10.011 17.874 1.00 96.25 69 ARG A O 1
ATOM 570 N N . VAL A 1 70 ? -7.761 -8.193 16.817 1.00 96.75 70 VAL A N 1
ATOM 571 C CA . VAL A 1 70 ? -6.498 -8.097 17.568 1.00 96.75 70 VAL A CA 1
ATOM 572 C C . VAL A 1 70 ? -6.553 -6.960 18.580 1.00 96.75 70 VAL A C 1
ATOM 574 O O . VAL A 1 70 ? -6.161 -7.140 19.724 1.00 96.75 70 VAL A O 1
ATOM 577 N N . VAL A 1 71 ? -7.068 -5.795 18.175 1.00 95.94 71 VAL A N 1
ATOM 578 C CA . VAL A 1 71 ? -7.181 -4.621 19.064 1.00 95.94 71 VAL A CA 1
ATOM 579 C C . VAL A 1 71 ? -8.479 -4.651 19.886 1.00 95.94 71 VAL A C 1
ATO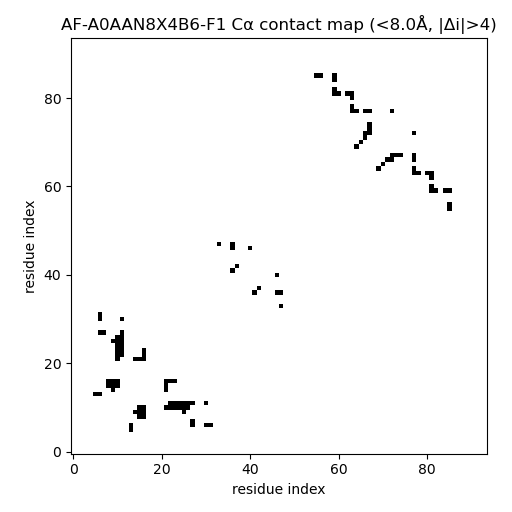M 581 O O . VAL A 1 71 ? -8.630 -3.884 20.830 1.00 95.94 71 VAL A O 1
ATOM 584 N N . HIS A 1 72 ? -9.407 -5.560 19.561 1.00 96.25 72 HIS A N 1
ATOM 585 C CA . HIS A 1 72 ? -10.696 -5.727 20.244 1.00 96.25 72 HIS A CA 1
ATOM 586 C C . HIS A 1 72 ? -11.558 -4.453 20.275 1.00 96.25 72 HIS A C 1
ATOM 588 O O . HIS A 1 72 ? -12.321 -4.222 21.213 1.00 96.25 72 HIS A O 1
ATOM 594 N N . LEU A 1 73 ? -11.466 -3.622 19.231 1.00 94.75 73 LEU A N 1
ATOM 595 C CA . LEU A 1 73 ? -12.339 -2.459 19.084 1.00 94.75 73 LEU A CA 1
ATOM 596 C C . LEU A 1 73 ? -13.770 -2.880 18.737 1.00 94.75 73 LEU A C 1
ATOM 598 O O . LEU A 1 73 ? -14.004 -3.916 18.110 1.00 94.75 73 LEU A O 1
ATOM 602 N N . SER A 1 74 ? -14.738 -2.026 19.086 1.0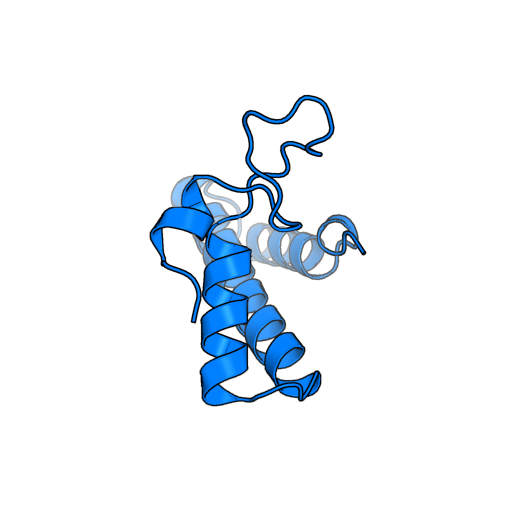0 96.19 74 SER A N 1
ATOM 603 C CA . SER A 1 74 ? -16.115 -2.198 18.623 1.00 96.19 74 SER A CA 1
ATOM 604 C C . SER A 1 74 ? -16.164 -2.201 17.090 1.00 96.19 74 SER A C 1
ATOM 606 O O . SER A 1 74 ? -15.372 -1.521 16.431 1.00 96.19 74 SER A O 1
ATOM 608 N N . GLN A 1 75 ? -17.111 -2.940 16.509 1.00 94.06 75 GLN A N 1
ATOM 609 C CA . GLN A 1 75 ? -17.249 -3.035 15.053 1.00 94.06 75 GLN A CA 1
ATOM 610 C C . GLN A 1 75 ? -17.412 -1.656 14.396 1.00 94.06 75 GLN A C 1
ATOM 612 O O . GLN A 1 75 ? -16.807 -1.397 13.357 1.00 94.06 75 GLN A O 1
ATOM 617 N N . VAL A 1 76 ? -18.179 -0.758 15.023 1.00 95.88 76 VAL A N 1
ATOM 618 C CA . VAL A 1 76 ? -18.379 0.614 14.535 1.00 95.88 76 VAL A CA 1
ATOM 619 C C . VAL A 1 76 ? -17.062 1.389 14.562 1.00 95.88 76 VAL A C 1
ATOM 621 O O . VAL A 1 76 ? -16.699 2.006 13.568 1.00 95.88 76 VAL A O 1
ATOM 624 N N . THR A 1 77 ? -16.302 1.313 15.656 1.00 95.00 77 THR A N 1
ATOM 625 C CA . THR A 1 77 ? -15.011 2.009 15.777 1.00 95.00 77 THR A CA 1
ATOM 626 C C . THR A 1 77 ? -13.982 1.483 14.775 1.00 95.00 77 THR A C 1
ATOM 628 O O . THR A 1 77 ? -13.296 2.278 14.136 1.00 95.00 77 THR A O 1
ATOM 631 N N . ALA A 1 78 ? -13.886 0.161 14.602 1.00 94.94 78 ALA A N 1
ATOM 632 C CA . ALA A 1 78 ? -12.968 -0.461 13.648 1.00 94.94 78 ALA A CA 1
ATOM 633 C C . ALA A 1 78 ? -13.289 -0.061 12.197 1.00 94.94 78 ALA A C 1
ATOM 635 O O . ALA A 1 78 ? -12.377 0.265 11.434 1.00 94.94 78 ALA A O 1
ATOM 636 N N . LEU A 1 79 ? -14.577 -0.034 11.832 1.00 94.69 79 LEU A N 1
ATOM 637 C CA . LEU A 1 79 ? -15.030 0.422 10.516 1.00 94.69 79 LEU A CA 1
ATOM 638 C C . LEU A 1 79 ? -14.738 1.907 10.302 1.00 94.69 79 LEU A C 1
ATOM 640 O O . LEU A 1 79 ? -14.155 2.264 9.283 1.00 94.69 79 LEU A O 1
ATOM 644 N N . SER A 1 80 ? -15.079 2.766 11.264 1.00 95.44 80 SER A N 1
ATOM 645 C CA . SER A 1 80 ? -14.814 4.205 11.167 1.00 95.44 80 SER A CA 1
ATOM 646 C C . SER A 1 80 ? -13.321 4.501 11.031 1.00 95.44 80 SER A C 1
ATOM 648 O O . SER A 1 80 ? -12.933 5.278 10.164 1.00 95.44 80 SER A O 1
ATOM 650 N N . ALA A 1 81 ? -12.467 3.844 11.820 1.00 94.50 81 ALA A N 1
ATOM 651 C CA . ALA A 1 81 ? -11.016 3.997 11.719 1.00 94.50 81 ALA A CA 1
ATOM 652 C C . ALA A 1 81 ? -10.486 3.563 10.343 1.00 94.50 81 ALA A C 1
ATOM 654 O O . ALA A 1 81 ? -9.674 4.268 9.744 1.00 94.50 81 ALA A O 1
ATOM 655 N N . SER A 1 82 ? -10.980 2.442 9.807 1.00 93.62 82 SER A N 1
ATOM 656 C CA . SER A 1 82 ? -10.594 1.995 8.469 1.00 93.62 82 SER A CA 1
ATOM 657 C C . SER A 1 82 ? -11.125 2.894 7.353 1.00 93.62 82 SER A C 1
ATOM 659 O O . SER A 1 82 ? -10.452 3.017 6.335 1.00 93.62 82 SER A O 1
ATOM 661 N N . LEU A 1 83 ? -12.305 3.498 7.501 1.00 93.06 83 LEU A N 1
ATOM 662 C CA . LEU A 1 83 ? -12.847 4.452 6.529 1.00 93.06 83 LEU A CA 1
ATOM 663 C C . LEU A 1 83 ? -12.041 5.747 6.527 1.00 93.06 83 LEU A C 1
ATOM 665 O O . LEU A 1 83 ? -11.684 6.232 5.458 1.00 93.06 83 LEU A O 1
ATOM 669 N N . ILE A 1 84 ? -11.692 6.251 7.715 1.00 93.50 84 ILE A N 1
ATOM 670 C CA . ILE A 1 84 ? -10.792 7.397 7.852 1.00 93.50 84 ILE A CA 1
ATOM 671 C C . ILE A 1 84 ? -9.468 7.082 7.156 1.00 93.50 84 ILE A C 1
ATOM 673 O O . ILE A 1 84 ? -9.051 7.867 6.315 1.00 93.50 84 ILE A O 1
ATOM 677 N N . PHE A 1 85 ? -8.859 5.922 7.427 1.00 91.75 85 PHE A N 1
ATOM 678 C CA . PHE A 1 85 ? -7.644 5.461 6.742 1.00 91.75 85 PHE A CA 1
ATOM 679 C C . PHE A 1 85 ? -7.825 5.386 5.217 1.00 91.75 85 PHE A C 1
ATOM 681 O O . PHE A 1 85 ? -6.971 5.856 4.471 1.00 91.75 85 PHE A O 1
ATOM 688 N N . ALA A 1 86 ? -8.958 4.856 4.746 1.00 91.31 86 ALA A N 1
ATOM 689 C CA . ALA A 1 86 ? -9.242 4.713 3.322 1.00 91.31 86 ALA A CA 1
ATOM 690 C C . ALA A 1 86 ? -9.286 6.061 2.587 1.00 91.31 86 ALA A C 1
ATOM 692 O O . ALA A 1 86 ? -8.799 6.147 1.460 1.00 91.31 86 ALA A O 1
ATOM 693 N N . THR A 1 87 ? -9.860 7.091 3.218 1.00 89.06 87 THR A N 1
ATOM 694 C CA . THR A 1 87 ? -10.028 8.433 2.640 1.00 89.06 87 THR A CA 1
ATOM 695 C C . THR A 1 87 ? -8.917 9.410 3.019 1.00 89.06 87 THR A C 1
ATOM 697 O O . THR A 1 87 ? -8.919 10.543 2.541 1.00 89.06 87 THR A O 1
ATOM 700 N N . HIS A 1 88 ? -7.993 9.028 3.907 1.00 83.44 88 HIS A N 1
ATOM 701 C CA . HIS A 1 88 ? -6.949 9.934 4.368 1.00 83.44 88 HIS A CA 1
ATOM 702 C C . HIS A 1 88 ? -5.933 10.182 3.238 1.00 83.44 88 HIS A C 1
ATOM 704 O O . HIS A 1 88 ? -5.339 9.226 2.733 1.00 83.44 88 HIS A O 1
ATOM 710 N N . PRO A 1 89 ? -5.675 11.446 2.846 1.00 63.66 89 PRO A N 1
ATOM 711 C CA . PRO A 1 89 ? -4.838 11.760 1.686 1.00 63.66 89 PRO A CA 1
ATOM 712 C C . PRO A 1 89 ? -3.351 11.407 1.866 1.00 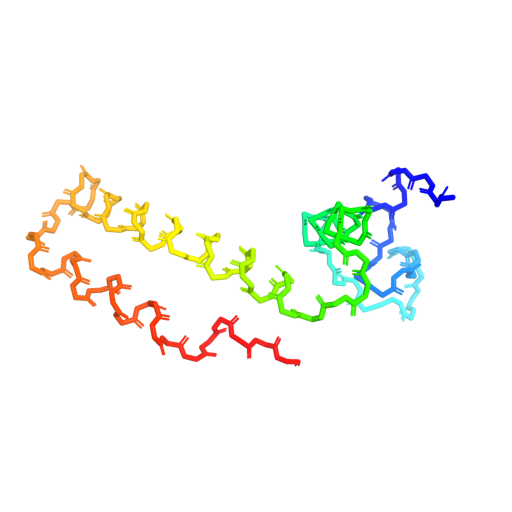63.66 89 PRO A C 1
ATOM 714 O O . PRO A 1 89 ? -2.587 11.527 0.913 1.00 63.66 89 PRO A O 1
ATOM 717 N N . ILE A 1 90 ? -2.938 10.905 3.036 1.00 63.16 90 ILE A N 1
ATOM 718 C CA . ILE A 1 90 ? -1.550 10.513 3.326 1.00 63.16 90 ILE A CA 1
ATOM 719 C C . ILE A 1 90 ? -1.036 9.362 2.448 1.00 63.16 90 ILE A C 1
ATOM 721 O O . ILE A 1 90 ? 0.167 9.183 2.312 1.00 63.16 90 ILE A O 1
ATOM 725 N N . HIS A 1 91 ? -1.934 8.574 1.847 1.00 60.34 91 HIS A N 1
ATOM 726 C CA . HIS A 1 91 ? -1.568 7.442 0.987 1.00 60.34 91 HIS A CA 1
ATOM 727 C C . HIS A 1 91 ? -1.307 7.831 -0.472 1.00 60.34 91 HIS A C 1
ATOM 729 O O . HIS A 1 91 ? -0.951 6.971 -1.278 1.00 60.34 91 HIS A O 1
ATOM 735 N N . THR A 1 92 ? -1.461 9.113 -0.809 1.00 53.22 92 THR A N 1
ATOM 736 C CA . THR A 1 92 ? -1.224 9.644 -2.154 1.00 53.22 92 THR A CA 1
ATOM 737 C C . THR A 1 92 ? 0.005 10.546 -2.118 1.00 53.22 92 THR A C 1
ATOM 739 O O . THR A 1 92 ? -0.096 11.764 -2.215 1.00 53.22 92 THR A O 1
ATOM 742 N N . GLU A 1 93 ? 1.187 9.957 -1.944 1.00 48.19 93 GLU A N 1
ATOM 743 C CA . GLU A 1 93 ? 2.409 10.656 -2.350 1.00 48.19 93 GLU A CA 1
ATOM 744 C C . GLU A 1 93 ? 2.455 10.634 -3.884 1.00 48.19 93 GLU A C 1
ATOM 746 O O . GLU A 1 93 ? 2.606 9.565 -4.485 1.00 48.19 93 GLU A O 1
ATOM 751 N N . ALA A 1 94 ? 2.230 11.803 -4.490 1.00 40.66 94 ALA A N 1
ATOM 752 C CA . ALA A 1 94 ? 2.468 12.071 -5.907 1.00 40.66 94 ALA A CA 1
ATOM 753 C C . ALA A 1 94 ? 3.956 12.341 -6.163 1.00 40.66 94 ALA A C 1
ATOM 755 O O . ALA A 1 94 ? 4.586 13.000 -5.304 1.00 40.66 94 ALA A O 1
#

Secondary structure (DSSP, 8-state):
---TTHHHHB-TTS-BTTSTT------HHHHHHHHHHHHHHTT-HHHHHHHHHHHHHHHHHHHHHHHHHTS---HHHHHHHHHHHHH-GGG---

Mean predicted aligned error: 5.91 Å

InterPro domains:
  IPR052384 O-mannosyl-transferase TMTC [PTHR44216] (2-94)

Organism: Halocaridina rubra (NCBI:txid373956)

pLDDT: mean 88.46, std 10.29, range [40.66, 97.44]

Foldseek 3Di:
DDDLVQLVQAAPVSHGCPDPPGPNHNDSVVVVVVVVCCVVPNPDVVSVVVVVLVVLVVVLVVQLCCCCPPVVDDNVVSNVVSVCVSPPCPVDPD